Protein AF-A0A2N3DMA6-F1 (afdb_monomer_lite)

Radius of gyration: 22.3 Å; chains: 1; bounding box: 52×24×65 Å

pLDDT: mean 81.82, std 8.71, range [56.41, 94.0]

Structure (mmCIF, N/CA/C/O backbone):
data_AF-A0A2N3DMA6-F1
#
_entry.id   AF-A0A2N3DMA6-F1
#
loop_
_atom_site.group_PDB
_atom_site.id
_atom_site.type_symbol
_atom_site.label_atom_id
_atom_site.label_alt_id
_atom_site.label_comp_id
_atom_site.label_asym_id
_atom_site.label_entity_id
_atom_site.label_seq_id
_atom_site.pdbx_PDB_ins_code
_atom_site.Cartn_x
_atom_site.Cartn_y
_atom_site.Cartn_z
_atom_site.occupancy
_atom_site.B_iso_or_equiv
_atom_site.auth_seq_id
_atom_site.auth_comp_id
_atom_site.auth_asym_id
_atom_site.auth_atom_id
_atom_site.pdbx_PDB_model_num
ATOM 1 N N . MET A 1 1 ? 1.266 2.115 33.152 1.00 62.88 1 MET A N 1
ATOM 2 C CA . MET A 1 1 ? 1.787 1.180 32.126 1.00 62.88 1 MET A CA 1
ATOM 3 C C . MET A 1 1 ? 1.001 -0.129 32.032 1.00 62.88 1 MET A C 1
ATOM 5 O O . MET A 1 1 ? 0.593 -0.460 30.929 1.00 62.88 1 MET A O 1
ATOM 9 N N . ALA A 1 2 ? 0.694 -0.826 33.137 1.00 76.25 2 ALA A N 1
ATOM 10 C CA . ALA A 1 2 ? -0.027 -2.114 33.104 1.00 76.25 2 ALA A CA 1
ATOM 11 C C . ALA A 1 2 ? -1.362 -2.104 32.318 1.00 76.25 2 ALA A C 1
ATOM 13 O O . ALA A 1 2 ? -1.652 -3.047 31.590 1.00 76.25 2 ALA A O 1
ATOM 14 N N . ARG A 1 3 ? -2.143 -1.014 32.391 1.00 80.94 3 ARG A N 1
ATOM 15 C CA . ARG A 1 3 ? -3.417 -0.883 31.652 1.00 80.94 3 ARG A CA 1
ATOM 16 C C . ARG A 1 3 ? -3.241 -0.751 30.132 1.00 80.94 3 ARG A C 1
ATOM 18 O O . ARG A 1 3 ? -4.032 -1.314 29.391 1.00 80.94 3 ARG A O 1
ATOM 25 N N . ALA A 1 4 ? -2.202 -0.048 29.673 1.00 82.88 4 ALA A N 1
ATOM 26 C CA . ALA A 1 4 ? -1.926 0.124 28.243 1.00 82.88 4 ALA A CA 1
ATOM 27 C C . ALA A 1 4 ? -1.446 -1.188 27.605 1.00 82.88 4 ALA A C 1
ATOM 29 O O . ALA A 1 4 ? -1.883 -1.545 26.518 1.00 82.88 4 ALA A O 1
ATOM 30 N N . VAL A 1 5 ? -0.606 -1.943 28.322 1.00 86.88 5 VAL A N 1
ATOM 31 C CA . VAL A 1 5 ? -0.166 -3.278 27.891 1.00 86.88 5 VAL A CA 1
ATOM 32 C C . VAL A 1 5 ? -1.345 -4.251 27.850 1.00 86.88 5 VAL A C 1
ATOM 34 O O . VAL A 1 5 ? -1.484 -5.003 26.893 1.00 86.88 5 VAL A O 1
ATOM 37 N N . HIS A 1 6 ? -2.238 -4.203 28.842 1.00 85.62 6 HIS A N 1
ATOM 38 C CA . HIS A 1 6 ? -3.447 -5.026 28.842 1.00 85.62 6 HIS A CA 1
ATOM 39 C C . HIS A 1 6 ? -4.379 -4.700 27.662 1.00 85.62 6 HIS A C 1
ATOM 41 O O . HIS A 1 6 ? -4.845 -5.614 26.988 1.00 85.62 6 HIS A O 1
ATOM 47 N N . ALA A 1 7 ? -4.593 -3.413 27.364 1.00 80.12 7 ALA A N 1
ATOM 48 C CA . ALA A 1 7 ? -5.383 -2.983 26.209 1.00 80.12 7 ALA A CA 1
ATOM 49 C C . ALA A 1 7 ? -4.751 -3.417 24.873 1.00 80.12 7 ALA A C 1
ATOM 51 O O . ALA A 1 7 ? -5.462 -3.875 23.984 1.00 80.12 7 ALA A O 1
ATOM 52 N N . LEU A 1 8 ? -3.420 -3.344 24.751 1.00 83.62 8 LEU A N 1
ATOM 53 C CA . LEU A 1 8 ? -2.692 -3.830 23.577 1.00 83.62 8 LEU A CA 1
ATOM 54 C C . LEU A 1 8 ? -2.872 -5.342 23.382 1.00 83.62 8 LEU A C 1
ATOM 56 O O . LEU A 1 8 ? -3.147 -5.784 22.272 1.00 83.62 8 LEU A O 1
ATOM 60 N N . LEU A 1 9 ? -2.737 -6.137 24.449 1.00 87.94 9 LEU A N 1
ATOM 61 C CA . LEU A 1 9 ? -2.915 -7.592 24.389 1.00 87.94 9 LEU A CA 1
ATOM 62 C C . LEU A 1 9 ? -4.357 -7.982 24.046 1.00 87.94 9 LEU A C 1
ATOM 64 O O . LEU A 1 9 ? -4.571 -8.943 23.309 1.00 87.94 9 LEU A O 1
ATOM 68 N N . LEU A 1 10 ? -5.339 -7.226 24.544 1.00 81.88 10 LEU A N 1
ATOM 69 C CA . LEU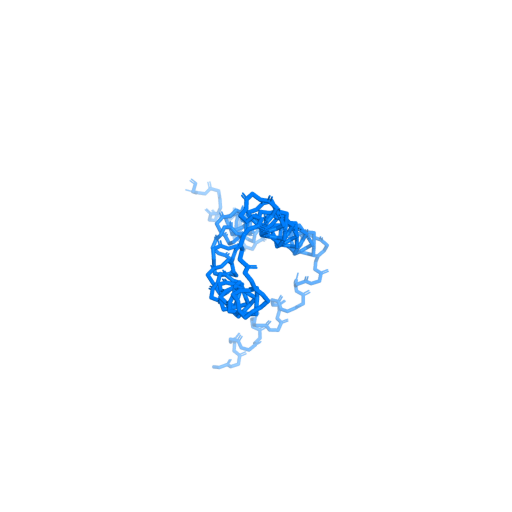 A 1 10 ? -6.743 -7.417 24.188 1.00 81.88 10 LEU A CA 1
ATOM 70 C C . LEU A 1 10 ? -6.980 -7.118 22.701 1.00 81.88 10 LEU A C 1
ATOM 72 O O . LEU A 1 10 ? -7.558 -7.949 22.007 1.00 81.88 10 LEU A O 1
ATOM 76 N N . ALA A 1 11 ? -6.450 -5.998 22.197 1.00 77.75 11 ALA A N 1
ATOM 77 C CA . ALA A 1 11 ? -6.514 -5.645 20.778 1.00 77.75 11 ALA A CA 1
ATOM 78 C C . ALA A 1 11 ? -5.821 -6.689 19.884 1.00 77.75 11 ALA A C 1
ATOM 80 O O . ALA A 1 11 ? -6.303 -6.998 18.797 1.00 77.75 11 ALA A O 1
ATOM 81 N N . LEU A 1 12 ? -4.720 -7.284 20.357 1.00 84.38 12 LEU A N 1
ATOM 82 C CA . LEU A 1 12 ? -4.030 -8.365 19.652 1.00 84.38 12 LEU A CA 1
ATOM 83 C C . LEU A 1 12 ? -4.888 -9.633 19.550 1.00 84.38 12 LEU A C 1
ATOM 85 O O . LEU A 1 12 ? -4.810 -10.348 18.555 1.00 84.38 12 LEU A O 1
ATOM 89 N N . LYS A 1 13 ? -5.714 -9.913 20.566 1.00 84.50 13 LYS A N 1
ATOM 90 C CA . LYS A 1 13 ? -6.659 -11.035 20.546 1.00 84.50 13 LYS A CA 1
ATOM 91 C C . LYS A 1 13 ? -7.820 -10.768 19.586 1.00 84.50 13 LYS A C 1
ATOM 93 O O . LYS A 1 13 ? -8.179 -11.656 18.817 1.00 84.50 13 LYS A O 1
ATOM 98 N N . ASP A 1 14 ? -8.347 -9.545 19.595 1.00 77.25 14 ASP A N 1
ATOM 99 C CA . ASP A 1 14 ? -9.416 -9.102 18.689 1.00 77.25 14 ASP A CA 1
ATOM 100 C C . ASP A 1 14 ? -8.968 -9.054 17.220 1.00 77.25 14 ASP A C 1
ATOM 102 O O . ASP A 1 14 ? -9.802 -9.129 16.321 1.00 77.25 14 ASP A O 1
ATOM 106 N N . LEU A 1 15 ? -7.658 -9.013 16.947 1.00 80.38 15 LEU A N 1
ATOM 107 C CA . LEU A 1 15 ? -7.118 -9.099 15.587 1.00 80.38 15 LEU A CA 1
ATOM 108 C C . LEU A 1 15 ? -7.525 -10.396 14.866 1.00 80.38 15 LEU A C 1
ATOM 110 O O . LEU A 1 15 ? -7.651 -10.403 13.643 1.00 80.38 15 LEU A O 1
ATOM 114 N N . PHE A 1 16 ? -7.742 -11.480 15.618 1.00 83.81 16 PHE A N 1
ATOM 115 C CA . PHE A 1 16 ? -8.176 -12.777 15.093 1.00 83.81 16 PHE A CA 1
ATOM 116 C C . PHE A 1 16 ? -9.700 -12.898 14.941 1.00 83.81 16 PHE A C 1
ATOM 118 O O . PHE A 1 16 ? -10.187 -13.957 14.539 1.00 83.81 16 PHE A O 1
ATOM 125 N N . ASP A 1 17 ? -10.464 -11.844 15.238 1.00 85.44 17 ASP A N 1
ATOM 126 C CA . ASP A 1 17 ? -11.892 -11.811 14.936 1.00 85.44 17 ASP A CA 1
ATOM 127 C C . ASP A 1 17 ? -12.100 -11.940 13.411 1.00 85.44 17 ASP A C 1
ATOM 129 O O . ASP A 1 17 ? -11.439 -11.243 12.629 1.00 85.44 17 ASP A O 1
ATOM 133 N N . PRO A 1 18 ? -13.009 -12.817 12.944 1.00 85.00 18 PRO A N 1
ATOM 134 C CA . PRO A 1 18 ? -13.210 -13.070 11.518 1.00 85.00 18 PRO A CA 1
ATOM 135 C C . PRO A 1 18 ? -13.567 -11.806 10.726 1.00 85.00 18 PRO A C 1
ATOM 137 O O . PRO A 1 18 ? -13.240 -11.710 9.541 1.00 85.00 18 PRO A O 1
ATOM 140 N N . ARG A 1 19 ? -14.209 -10.814 11.354 1.00 82.50 19 ARG A N 1
ATOM 141 C CA . ARG A 1 19 ? -14.543 -9.537 10.717 1.00 82.50 19 ARG A CA 1
ATOM 142 C C . ARG A 1 19 ? -13.296 -8.684 10.500 1.00 82.50 19 ARG A C 1
ATOM 144 O O . ARG A 1 19 ? -13.116 -8.151 9.405 1.00 82.50 19 ARG A O 1
ATOM 151 N N . VAL A 1 20 ? -12.420 -8.611 11.503 1.00 82.94 20 VAL A N 1
ATOM 152 C CA . VAL A 1 20 ? -11.141 -7.884 11.432 1.00 82.94 20 VAL A CA 1
ATOM 153 C C . VAL A 1 20 ? -10.216 -8.540 10.410 1.00 82.94 20 VAL A C 1
ATOM 155 O O . VAL A 1 20 ? -9.692 -7.857 9.530 1.00 82.94 20 VAL A O 1
ATOM 158 N N . LEU A 1 21 ? -10.103 -9.871 10.439 1.00 86.94 21 LEU A N 1
ATOM 159 C CA . LEU A 1 21 ? -9.340 -10.637 9.452 1.00 86.94 21 LEU A CA 1
ATOM 160 C C . LEU A 1 21 ? -9.855 -10.430 8.026 1.00 86.94 21 LEU A C 1
ATOM 162 O O . LEU A 1 21 ? -9.051 -10.328 7.103 1.00 86.94 21 LEU A O 1
ATOM 166 N N . ARG A 1 22 ? -11.177 -10.323 7.823 1.00 87.75 22 ARG A N 1
ATOM 167 C CA . ARG A 1 22 ? -11.741 -10.032 6.498 1.00 87.75 22 ARG A CA 1
ATOM 168 C C . ARG A 1 22 ? -11.292 -8.667 5.986 1.00 87.75 22 ARG A C 1
ATOM 170 O O . ARG A 1 22 ? -10.916 -8.564 4.824 1.00 87.75 22 ARG A O 1
ATOM 177 N N . ILE A 1 23 ? -11.296 -7.646 6.840 1.00 87.38 23 ILE A N 1
ATOM 178 C CA . ILE A 1 23 ? -10.846 -6.299 6.466 1.00 87.38 23 ILE A CA 1
ATOM 179 C C . ILE A 1 23 ? -9.339 -6.293 6.185 1.00 87.38 23 ILE A C 1
ATOM 181 O O . ILE A 1 23 ? -8.908 -5.718 5.190 1.00 87.38 23 ILE A O 1
ATOM 185 N N . LEU A 1 24 ? -8.548 -6.997 6.999 1.00 87.00 24 LEU A N 1
ATOM 186 C CA . LEU A 1 24 ? -7.117 -7.214 6.761 1.00 87.00 24 LEU A CA 1
ATOM 187 C C . LEU A 1 24 ? -6.847 -7.924 5.430 1.00 87.00 24 LEU A C 1
ATOM 189 O O . LEU A 1 24 ? -5.961 -7.526 4.680 1.00 87.00 24 LEU A O 1
ATOM 193 N N . ALA A 1 25 ? -7.622 -8.954 5.101 1.00 91.12 25 ALA A N 1
ATOM 194 C CA . ALA A 1 25 ? -7.501 -9.650 3.828 1.00 91.12 25 ALA A CA 1
ATOM 195 C C . ALA A 1 25 ? -7.902 -8.747 2.651 1.00 91.12 25 ALA A C 1
ATOM 197 O O . ALA A 1 25 ? -7.226 -8.752 1.627 1.00 91.12 25 ALA A O 1
ATOM 198 N N . GLN A 1 26 ? -8.961 -7.943 2.793 1.00 89.88 26 GLN A N 1
ATOM 199 C CA . GLN A 1 26 ? -9.393 -6.982 1.772 1.00 89.88 26 GLN A CA 1
ATOM 200 C C . GLN A 1 26 ? -8.355 -5.879 1.548 1.00 89.88 26 GLN A C 1
ATOM 202 O O . GLN A 1 26 ? -8.052 -5.554 0.401 1.00 89.88 26 GLN A O 1
ATOM 207 N N . SER A 1 27 ? -7.780 -5.330 2.619 1.00 87.94 27 SER A N 1
ATOM 208 C CA . SER A 1 27 ? -6.742 -4.305 2.530 1.00 87.94 27 SER A CA 1
ATOM 209 C C . SER A 1 27 ? -5.449 -4.851 1.929 1.00 87.94 27 SER A C 1
ATOM 211 O O . SER A 1 27 ? -4.854 -4.205 1.063 1.00 87.94 27 SER A O 1
ATOM 213 N N . LEU A 1 28 ? -5.050 -6.067 2.313 1.00 90.31 28 LEU A N 1
ATOM 214 C CA . LEU A 1 28 ? -3.910 -6.762 1.726 1.00 90.31 28 LEU A CA 1
ATOM 215 C C . LEU A 1 28 ? -4.149 -7.062 0.243 1.00 90.31 28 LEU A C 1
ATOM 217 O O . LEU A 1 28 ? -3.291 -6.757 -0.580 1.00 90.31 28 LEU A O 1
ATOM 221 N N . ALA A 1 29 ? -5.314 -7.603 -0.117 1.00 93.50 29 ALA A N 1
ATOM 222 C CA . ALA A 1 29 ? -5.663 -7.900 -1.504 1.00 93.50 29 ALA A CA 1
ATOM 223 C C . ALA A 1 29 ? -5.674 -6.633 -2.368 1.00 93.50 29 ALA A C 1
ATOM 225 O O . ALA A 1 29 ? -5.105 -6.635 -3.457 1.00 93.50 29 ALA A O 1
ATOM 226 N N . LEU A 1 30 ? -6.255 -5.537 -1.870 1.00 91.25 30 LEU A N 1
ATOM 227 C CA . LEU A 1 30 ? -6.255 -4.249 -2.563 1.00 91.25 30 LEU A CA 1
ATOM 228 C C . LEU A 1 30 ? -4.833 -3.703 -2.731 1.00 91.25 30 LEU A C 1
ATOM 230 O O . LEU A 1 30 ? -4.475 -3.243 -3.812 1.00 91.25 30 LEU A O 1
ATOM 234 N N . THR A 1 31 ? -4.008 -3.801 -1.688 1.00 89.00 31 THR A N 1
ATOM 235 C CA . THR A 1 31 ? -2.599 -3.393 -1.740 1.00 89.00 31 THR A CA 1
ATOM 236 C C . THR A 1 31 ? -1.854 -4.181 -2.812 1.00 89.00 31 THR A C 1
ATOM 238 O O . THR A 1 31 ? -1.266 -3.590 -3.715 1.00 89.00 31 THR A O 1
ATOM 241 N N . LEU A 1 32 ? -1.930 -5.513 -2.772 1.00 91.56 32 LEU A N 1
ATOM 242 C CA . LEU A 1 32 ? -1.285 -6.381 -3.756 1.00 91.56 32 LEU A CA 1
ATOM 243 C C . LEU A 1 32 ? -1.782 -6.103 -5.178 1.00 91.56 32 LEU A C 1
ATOM 245 O O . LEU A 1 32 ? -0.971 -6.060 -6.101 1.00 91.56 32 LEU A O 1
ATOM 249 N N . LEU A 1 33 ? -3.084 -5.860 -5.355 1.00 94.00 33 LEU A N 1
ATOM 250 C CA . LEU A 1 33 ? -3.667 -5.505 -6.647 1.00 94.00 33 LEU A CA 1
ATOM 251 C C . LEU A 1 33 ? -3.069 -4.202 -7.193 1.00 94.00 33 LEU A C 1
ATOM 253 O O . LEU A 1 33 ? -2.656 -4.163 -8.349 1.00 94.00 33 LEU A O 1
ATOM 257 N N . ILE A 1 34 ? -2.974 -3.153 -6.371 1.00 90.81 34 ILE A N 1
ATOM 258 C CA . ILE A 1 34 ? -2.397 -1.867 -6.791 1.00 90.81 34 ILE A CA 1
ATOM 259 C C . ILE A 1 34 ? -0.922 -2.034 -7.168 1.00 90.81 34 ILE A C 1
ATOM 261 O O . ILE A 1 34 ? -0.500 -1.541 -8.213 1.00 90.81 34 ILE A O 1
ATOM 265 N N . PHE A 1 35 ? -0.144 -2.766 -6.367 1.00 87.00 35 PHE A N 1
ATOM 266 C CA . PHE A 1 35 ? 1.262 -3.042 -6.672 1.00 87.00 35 PHE A CA 1
ATOM 267 C C . PHE A 1 35 ? 1.428 -3.856 -7.961 1.00 87.00 35 PHE A C 1
ATOM 269 O O . PHE A 1 35 ? 2.289 -3.531 -8.776 1.00 87.00 35 PHE A O 1
ATOM 276 N N . ALA A 1 36 ? 0.594 -4.876 -8.181 1.00 90.12 36 ALA A N 1
ATOM 277 C CA . ALA A 1 36 ? 0.624 -5.683 -9.397 1.00 90.12 36 ALA A CA 1
ATOM 278 C C . ALA A 1 36 ? 0.284 -4.849 -10.641 1.00 90.12 36 ALA A C 1
ATOM 280 O O . ALA A 1 36 ? 0.999 -4.921 -11.640 1.00 90.12 36 ALA A O 1
ATOM 281 N N . LEU A 1 37 ? -0.762 -4.018 -10.570 1.00 92.62 37 LEU A N 1
ATOM 282 C CA . LEU A 1 37 ? -1.161 -3.129 -11.664 1.00 92.62 37 LEU A CA 1
ATOM 283 C C . LEU A 1 37 ? -0.090 -2.076 -11.961 1.00 92.62 37 LEU A C 1
ATOM 285 O O . LEU A 1 37 ? 0.250 -1.864 -13.123 1.00 92.62 37 LEU A O 1
ATOM 289 N N . ALA A 1 38 ? 0.478 -1.452 -10.929 1.00 88.00 38 ALA A N 1
ATOM 290 C CA . ALA A 1 38 ? 1.545 -0.471 -11.090 1.00 88.00 38 ALA A CA 1
ATOM 291 C C . ALA A 1 38 ? 2.819 -1.103 -11.667 1.00 88.00 38 ALA A C 1
ATOM 293 O O . ALA A 1 38 ? 3.390 -0.581 -12.623 1.00 88.00 38 ALA A O 1
ATOM 294 N N . GLY A 1 39 ? 3.239 -2.257 -11.140 1.00 83.56 39 GLY A N 1
ATOM 295 C CA . GLY A 1 39 ? 4.386 -3.005 -11.653 1.00 83.56 39 GLY A CA 1
ATOM 296 C C . GLY A 1 39 ? 4.198 -3.417 -13.113 1.00 83.56 39 GLY A C 1
ATOM 297 O O . GLY A 1 39 ? 5.085 -3.192 -13.936 1.00 83.56 39 GLY A O 1
ATOM 298 N N . ALA A 1 40 ? 3.019 -3.942 -13.461 1.00 88.31 40 ALA A N 1
ATOM 299 C CA . ALA A 1 40 ? 2.668 -4.262 -14.840 1.00 88.31 40 ALA A CA 1
ATOM 300 C C . ALA A 1 40 ? 2.728 -3.015 -15.736 1.00 88.31 40 ALA A C 1
ATOM 302 O O . ALA A 1 40 ? 3.385 -3.047 -16.776 1.00 88.31 40 ALA A O 1
ATOM 303 N N . ALA A 1 41 ? 2.114 -1.903 -15.320 1.00 88.69 41 ALA A N 1
ATOM 304 C CA . ALA A 1 41 ? 2.117 -0.653 -16.077 1.00 88.69 41 ALA A CA 1
ATOM 305 C C . ALA A 1 41 ? 3.540 -0.145 -16.357 1.00 88.69 41 ALA A C 1
ATOM 307 O O . ALA A 1 41 ? 3.828 0.277 -17.476 1.00 88.69 41 ALA A O 1
ATOM 308 N N . ILE A 1 42 ? 4.450 -0.248 -15.383 1.00 82.94 42 ILE A N 1
ATOM 309 C CA . ILE A 1 42 ? 5.849 0.160 -15.555 1.00 82.94 42 ILE A CA 1
ATOM 310 C C . ILE A 1 42 ? 6.573 -0.759 -16.540 1.00 82.94 42 ILE A C 1
ATOM 312 O O . ILE A 1 42 ? 7.228 -0.268 -17.456 1.00 82.94 42 ILE A O 1
ATOM 316 N N . VAL A 1 43 ? 6.440 -2.082 -16.403 1.00 81.75 43 VAL A N 1
ATOM 317 C CA . VAL A 1 43 ? 7.111 -3.039 -17.300 1.00 81.75 43 VAL A CA 1
ATOM 318 C C . VAL A 1 43 ? 6.605 -2.901 -18.736 1.00 81.75 43 VAL A C 1
ATOM 320 O O . VAL A 1 43 ? 7.408 -2.810 -19.667 1.00 81.75 43 VAL A O 1
ATOM 323 N N . PHE A 1 44 ? 5.286 -2.865 -18.938 1.00 87.00 44 PHE A N 1
ATOM 324 C CA . PHE A 1 44 ? 4.705 -2.709 -20.271 1.00 87.00 44 PHE A CA 1
ATOM 325 C C . PHE A 1 44 ? 4.999 -1.325 -20.858 1.00 87.00 44 PHE A C 1
ATOM 327 O O . PHE A 1 44 ? 5.356 -1.237 -22.032 1.00 87.00 44 PHE A O 1
ATOM 334 N N . GLY A 1 45 ? 4.933 -0.266 -20.046 1.00 86.31 45 GLY A N 1
ATOM 335 C CA . GLY A 1 45 ? 5.286 1.094 -20.453 1.00 86.31 45 GLY A CA 1
ATOM 336 C C . GLY A 1 45 ? 6.748 1.216 -20.881 1.00 86.31 45 GLY A C 1
ATOM 337 O O . GLY A 1 45 ? 7.033 1.778 -21.936 1.00 86.31 45 GLY A O 1
ATOM 338 N N . ALA A 1 46 ? 7.670 0.616 -20.125 1.00 79.81 46 ALA A N 1
ATOM 339 C CA . ALA A 1 46 ? 9.090 0.581 -20.460 1.00 79.81 46 ALA A CA 1
ATOM 340 C C . ALA A 1 46 ? 9.359 -0.195 -21.756 1.00 79.81 46 ALA A C 1
ATOM 342 O O . ALA A 1 46 ? 10.061 0.305 -22.633 1.00 79.81 46 ALA A O 1
ATOM 343 N N . ARG A 1 47 ? 8.768 -1.387 -21.920 1.00 80.69 47 ARG A N 1
ATOM 344 C CA . ARG A 1 47 ? 8.890 -2.175 -23.161 1.00 80.69 47 ARG A CA 1
ATOM 345 C C . ARG A 1 47 ? 8.349 -1.416 -24.370 1.00 80.69 47 ARG A C 1
ATOM 347 O O . ARG A 1 47 ? 8.985 -1.415 -25.420 1.00 80.69 47 ARG A O 1
ATOM 354 N N . TRP A 1 48 ? 7.200 -0.761 -24.220 1.00 85.00 48 TRP A N 1
ATOM 355 C CA . TRP A 1 48 ? 6.605 0.057 -25.273 1.00 85.00 48 TRP A CA 1
ATOM 356 C C . TRP A 1 48 ? 7.497 1.251 -25.642 1.00 85.00 48 TRP A C 1
ATOM 358 O O . TRP A 1 48 ? 7.744 1.486 -26.824 1.00 85.00 48 TRP A O 1
ATOM 368 N N . ALA A 1 49 ? 8.041 1.957 -24.647 1.00 82.00 49 ALA A N 1
ATOM 369 C CA . ALA A 1 49 ? 8.946 3.084 -24.863 1.00 82.00 49 ALA A CA 1
ATOM 370 C C . ALA A 1 49 ? 10.245 2.656 -25.568 1.00 82.00 49 ALA A C 1
ATOM 372 O O . ALA A 1 49 ? 10.646 3.281 -26.549 1.00 82.00 49 ALA A O 1
ATOM 373 N N . LEU A 1 50 ? 10.853 1.545 -25.138 1.00 76.62 50 LEU A N 1
ATOM 374 C CA . LEU A 1 50 ? 12.047 0.967 -25.767 1.00 76.62 50 LEU A CA 1
ATOM 375 C C . LEU A 1 50 ? 11.783 0.558 -27.222 1.00 76.62 50 LEU A C 1
ATOM 377 O O . LEU A 1 50 ? 12.549 0.917 -28.113 1.00 76.62 50 LEU A O 1
ATOM 381 N N . HIS A 1 51 ? 10.660 -0.114 -27.495 1.00 78.25 51 HIS A N 1
ATOM 382 C CA . HIS A 1 51 ? 10.260 -0.454 -28.865 1.00 78.25 51 HIS A CA 1
ATOM 383 C C . HIS A 1 51 ? 9.968 0.767 -29.738 1.00 78.25 51 HIS A C 1
ATOM 385 O O . HIS A 1 51 ? 10.069 0.674 -30.960 1.00 78.25 51 HIS A O 1
ATOM 391 N N . ARG A 1 52 ? 9.577 1.901 -29.152 1.00 78.94 52 ARG A N 1
ATOM 392 C CA . ARG A 1 52 ? 9.352 3.148 -29.890 1.00 78.94 52 ARG A CA 1
ATOM 393 C C . ARG A 1 52 ? 10.664 3.860 -30.219 1.00 78.94 52 ARG A C 1
ATOM 395 O O . ARG A 1 52 ? 10.719 4.564 -31.228 1.00 78.94 52 ARG A O 1
ATOM 402 N N . TRP A 1 53 ? 11.688 3.684 -29.385 1.00 70.56 53 TRP A N 1
ATOM 403 C CA . TRP A 1 53 ? 12.998 4.342 -29.454 1.00 70.56 53 TRP A CA 1
ATOM 404 C C . TRP A 1 53 ? 14.099 3.387 -29.946 1.00 70.56 53 TRP A C 1
ATOM 406 O O . TRP A 1 53 ? 15.188 3.329 -29.381 1.00 70.56 53 TRP A O 1
ATOM 416 N N . GLN A 1 54 ? 13.815 2.677 -31.043 1.00 60.03 54 GLN A N 1
ATOM 417 C CA . GLN A 1 54 ? 14.605 1.614 -31.705 1.00 60.03 54 GLN A CA 1
ATOM 418 C C . GLN A 1 54 ? 16.065 1.967 -32.085 1.00 60.03 54 GLN A C 1
ATOM 420 O O . GLN A 1 54 ? 16.727 1.170 -32.740 1.00 60.03 54 GLN A O 1
ATOM 425 N N . GLY A 1 55 ? 16.562 3.157 -31.737 1.00 57.69 55 GLY A N 1
ATOM 426 C CA . GLY A 1 55 ? 17.873 3.686 -32.133 1.00 57.69 55 GLY A CA 1
ATOM 427 C C . GLY A 1 55 ? 18.859 3.917 -30.984 1.00 57.69 55 GLY A C 1
ATOM 428 O O . GLY A 1 55 ? 19.921 4.490 -31.206 1.00 57.69 55 GLY A O 1
ATOM 429 N N . LEU A 1 56 ? 18.525 3.513 -29.758 1.00 59.16 56 LEU A N 1
ATOM 430 C CA . LEU A 1 56 ? 19.433 3.603 -28.618 1.00 59.16 56 LEU A CA 1
ATOM 431 C C . LEU A 1 56 ? 20.439 2.439 -28.683 1.00 59.16 56 LEU A C 1
ATOM 433 O O . LEU A 1 56 ? 20.075 1.291 -28.449 1.00 59.16 56 LEU A O 1
ATOM 437 N N . GLY A 1 57 ? 21.697 2.727 -29.043 1.00 62.25 57 GLY A N 1
ATOM 438 C CA . GLY A 1 57 ? 22.788 1.740 -29.056 1.00 62.25 57 GLY A CA 1
ATOM 439 C C . GLY A 1 57 ? 23.002 1.073 -27.689 1.00 62.25 57 GLY A C 1
ATOM 440 O O . GLY A 1 57 ? 22.538 1.583 -26.668 1.00 62.25 57 GLY A O 1
ATOM 441 N N . GLU A 1 58 ? 23.721 -0.051 -27.653 1.00 62.62 58 GLU A N 1
ATOM 442 C CA . GLU A 1 58 ? 23.835 -0.942 -26.478 1.00 62.62 58 GLU A CA 1
ATOM 443 C C . GLU A 1 58 ? 24.136 -0.207 -25.153 1.00 62.62 58 GLU A C 1
ATOM 445 O O . GLU A 1 58 ? 23.469 -0.450 -24.150 1.00 62.62 58 GLU A O 1
ATOM 450 N N . GLY A 1 59 ? 25.029 0.793 -25.154 1.00 63.47 59 GLY A N 1
ATOM 451 C CA . GLY A 1 59 ? 25.350 1.575 -23.947 1.00 63.47 59 GLY A CA 1
ATOM 452 C C . GLY A 1 59 ? 24.211 2.463 -23.414 1.00 63.47 59 GLY A C 1
ATOM 453 O O . GLY A 1 59 ? 24.162 2.772 -22.225 1.00 63.47 59 GLY A O 1
ATOM 454 N N . SER A 1 60 ? 23.260 2.863 -24.262 1.00 64.75 60 SER A N 1
ATOM 455 C CA . SER A 1 60 ? 22.073 3.625 -23.844 1.00 64.75 60 SER A CA 1
ATOM 456 C C . SER A 1 60 ? 20.927 2.746 -23.334 1.00 64.75 60 SER A C 1
ATOM 458 O O . SER A 1 60 ? 20.121 3.217 -22.530 1.00 64.75 60 SER A O 1
ATOM 460 N N . ALA A 1 61 ? 20.888 1.467 -23.721 1.00 68.62 61 ALA A N 1
ATOM 461 C CA . ALA A 1 61 ? 19.965 0.492 -23.143 1.00 68.62 61 ALA A CA 1
ATOM 462 C C . ALA A 1 61 ? 20.311 0.194 -21.670 1.00 68.62 61 ALA A C 1
ATOM 464 O O . ALA A 1 61 ? 19.410 0.145 -20.829 1.00 68.62 61 ALA A O 1
ATOM 465 N N . ASP A 1 62 ? 21.603 0.106 -21.336 1.00 74.38 62 ASP A N 1
ATOM 466 C CA . ASP A 1 62 ? 22.075 -0.089 -19.956 1.00 74.38 62 ASP A CA 1
ATOM 467 C C . ASP A 1 62 ? 21.719 1.092 -19.041 1.00 74.38 62 ASP A C 1
ATOM 469 O O . ASP A 1 62 ? 21.176 0.908 -17.949 1.00 74.38 62 ASP A O 1
ATOM 473 N N . MET A 1 63 ? 21.944 2.327 -19.502 1.00 76.94 63 MET A N 1
ATOM 474 C CA . MET A 1 63 ? 21.573 3.527 -18.740 1.00 76.94 63 MET A CA 1
ATOM 475 C C . MET A 1 63 ? 20.055 3.635 -18.536 1.00 76.94 63 MET A C 1
ATOM 477 O O . MET A 1 63 ? 19.602 4.014 -17.454 1.00 76.94 63 MET A O 1
ATOM 481 N N . ALA A 1 64 ? 19.253 3.254 -19.537 1.00 76.62 64 ALA A N 1
ATOM 482 C CA . ALA A 1 64 ? 17.799 3.203 -19.404 1.00 76.62 64 ALA A CA 1
ATOM 483 C C . ALA A 1 64 ? 17.359 2.184 -18.338 1.00 76.62 64 ALA A C 1
ATOM 485 O O . ALA A 1 64 ? 16.468 2.480 -17.541 1.00 76.62 64 ALA A O 1
ATOM 486 N N . GLY A 1 65 ? 18.016 1.021 -18.269 1.00 78.94 65 GLY A N 1
ATOM 487 C CA . GLY A 1 65 ? 17.778 0.016 -17.231 1.00 78.94 65 GLY A CA 1
ATOM 488 C C . GLY A 1 65 ? 18.025 0.554 -15.819 1.00 78.94 65 GLY A C 1
ATOM 489 O O . GLY A 1 65 ? 17.179 0.382 -14.938 1.00 78.94 65 GLY A O 1
ATOM 490 N N . VAL A 1 66 ? 19.131 1.277 -15.615 1.00 84.31 66 VAL A N 1
ATOM 491 C CA . VAL A 1 66 ? 19.451 1.915 -14.325 1.00 84.31 66 VAL A CA 1
ATOM 492 C C . VAL A 1 66 ? 18.403 2.963 -13.946 1.00 84.31 66 VAL A C 1
ATOM 494 O O . VAL A 1 66 ? 17.919 2.964 -12.814 1.00 84.31 66 VAL A O 1
ATOM 497 N N . VAL A 1 67 ? 17.998 3.827 -14.881 1.00 82.94 67 VAL A N 1
ATOM 498 C CA . VAL A 1 67 ? 16.968 4.849 -14.627 1.00 82.94 67 VAL A CA 1
ATOM 499 C C . VAL A 1 67 ? 15.621 4.210 -14.282 1.00 82.94 67 VAL A C 1
ATOM 501 O O . VAL A 1 67 ? 14.968 4.650 -13.336 1.00 82.94 67 VAL A O 1
ATOM 504 N N . ILE A 1 68 ? 15.217 3.147 -14.986 1.00 82.44 68 ILE A N 1
ATOM 505 C CA . ILE A 1 68 ? 13.983 2.405 -14.687 1.00 82.44 68 ILE A CA 1
ATOM 506 C C . ILE A 1 68 ? 14.058 1.761 -13.298 1.00 82.44 68 ILE A C 1
ATOM 508 O O . ILE A 1 68 ? 13.091 1.841 -12.542 1.00 82.44 68 ILE A O 1
ATOM 512 N N . ALA A 1 69 ? 15.194 1.163 -12.929 1.00 84.31 69 ALA A N 1
ATOM 513 C CA . ALA A 1 69 ? 15.384 0.576 -11.604 1.00 84.31 69 ALA A CA 1
ATOM 514 C C . ALA A 1 69 ? 15.291 1.635 -10.492 1.00 84.31 69 ALA A C 1
ATOM 516 O O . ALA A 1 69 ? 14.574 1.440 -9.510 1.00 84.31 69 ALA A O 1
ATOM 517 N N . LEU A 1 70 ? 15.945 2.788 -10.665 1.00 87.31 70 LEU A N 1
ATOM 518 C CA . LEU A 1 70 ? 15.862 3.906 -9.720 1.00 87.31 70 LEU A CA 1
ATOM 519 C C . LEU A 1 70 ? 14.439 4.469 -9.622 1.00 87.31 70 LEU A C 1
ATOM 521 O O . LEU A 1 70 ? 13.957 4.725 -8.519 1.00 87.31 70 LEU A O 1
ATOM 525 N N . ALA A 1 71 ? 13.742 4.612 -10.752 1.00 83.75 71 ALA A N 1
ATOM 526 C CA . ALA A 1 71 ? 12.350 5.049 -10.787 1.00 83.75 71 ALA A CA 1
ATOM 527 C C . ALA A 1 71 ? 11.413 4.041 -10.107 1.00 83.75 71 ALA A C 1
ATOM 529 O O . ALA A 1 71 ? 10.489 4.449 -9.411 1.00 83.75 71 ALA A O 1
ATOM 530 N N . LEU A 1 72 ? 11.663 2.736 -10.244 1.00 84.88 72 LEU A N 1
ATOM 531 C CA . LEU A 1 72 ? 10.927 1.694 -9.526 1.00 84.88 72 LEU A CA 1
ATOM 532 C C . LEU A 1 72 ? 11.168 1.766 -8.018 1.00 84.88 72 LEU A C 1
ATOM 534 O O . LEU A 1 72 ? 10.212 1.673 -7.253 1.00 84.88 72 LEU A O 1
ATOM 538 N N . ILE A 1 73 ? 12.408 1.965 -7.570 1.00 87.12 73 ILE A N 1
ATOM 539 C CA . ILE A 1 73 ? 12.737 2.094 -6.141 1.00 87.12 73 ILE A CA 1
ATOM 540 C C . ILE A 1 73 ? 12.095 3.358 -5.547 1.00 87.12 73 ILE A C 1
ATOM 542 O O . ILE A 1 73 ? 11.391 3.289 -4.540 1.00 87.12 73 ILE A O 1
ATOM 546 N N . ALA A 1 74 ? 12.274 4.515 -6.186 1.00 86.56 74 ALA A N 1
ATOM 547 C CA . ALA A 1 74 ? 11.669 5.766 -5.729 1.00 86.56 74 ALA A CA 1
ATOM 548 C C . ALA A 1 74 ? 10.132 5.730 -5.821 1.00 86.56 74 ALA A C 1
ATOM 550 O O . ALA A 1 74 ? 9.429 6.171 -4.910 1.00 86.56 74 ALA A O 1
ATOM 551 N N . GLY A 1 75 ? 9.604 5.164 -6.906 1.00 86.0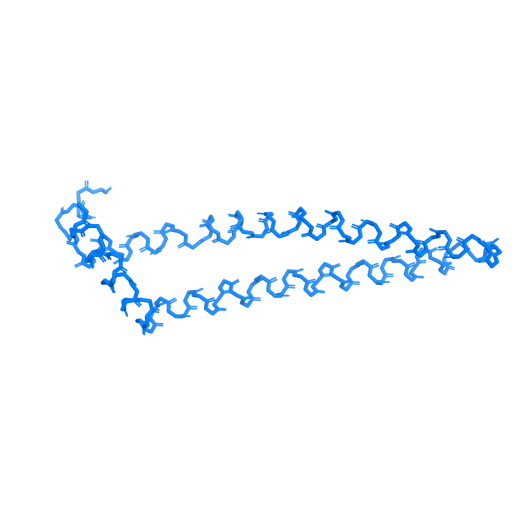6 75 GLY A N 1
ATOM 552 C CA . GLY A 1 75 ? 8.176 5.007 -7.146 1.00 86.06 75 GLY A CA 1
ATOM 553 C C . GLY A 1 75 ? 7.528 4.068 -6.138 1.00 86.06 75 GLY A C 1
ATOM 554 O O . GLY A 1 75 ? 6.504 4.420 -5.568 1.00 86.06 75 GLY A O 1
ATOM 555 N N . SER A 1 76 ? 8.140 2.917 -5.846 1.00 83.25 76 SER A N 1
ATOM 556 C CA . SER A 1 76 ? 7.644 1.961 -4.845 1.00 83.25 76 SER A CA 1
ATOM 557 C C . SER A 1 76 ? 7.621 2.546 -3.434 1.00 83.25 76 SER A C 1
ATOM 559 O O . SER A 1 76 ? 6.669 2.291 -2.696 1.00 83.25 76 SER A O 1
ATOM 561 N N . TRP A 1 77 ? 8.589 3.397 -3.077 1.00 87.44 77 TRP A N 1
ATOM 562 C CA . TRP A 1 77 ? 8.569 4.128 -1.808 1.00 87.44 77 TRP A CA 1
ATOM 563 C C . TRP A 1 77 ? 7.329 5.024 -1.668 1.00 87.44 77 TRP A C 1
ATOM 565 O O . TRP A 1 77 ? 6.645 5.003 -0.641 1.00 87.44 77 TRP A O 1
ATOM 575 N N . LEU A 1 78 ? 7.015 5.799 -2.710 1.00 87.44 78 LEU A N 1
ATO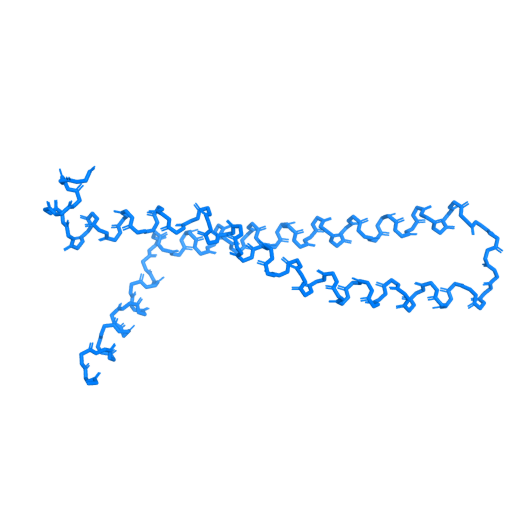M 576 C CA . LEU A 1 78 ? 5.838 6.671 -2.724 1.00 87.44 78 LEU A CA 1
ATOM 577 C C . LEU A 1 78 ? 4.536 5.877 -2.833 1.00 87.44 78 LEU A C 1
ATOM 579 O O . LEU A 1 78 ? 3.562 6.197 -2.153 1.00 87.44 78 LEU A O 1
ATOM 583 N N . LEU A 1 79 ? 4.531 4.823 -3.647 1.00 86.31 79 LEU A N 1
ATOM 584 C CA . LEU A 1 79 ? 3.373 3.973 -3.886 1.00 86.31 79 LEU A CA 1
ATOM 585 C C .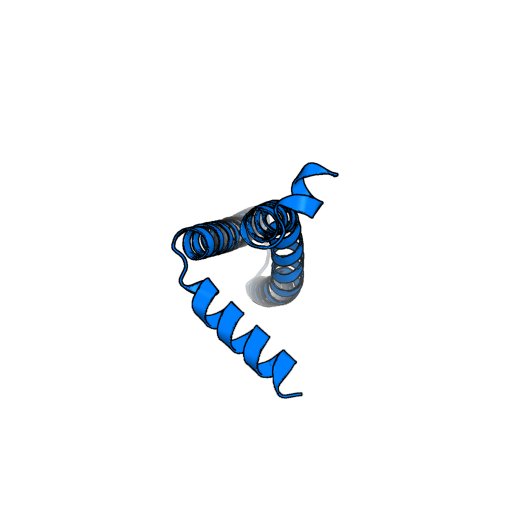 LEU A 1 79 ? 2.958 3.249 -2.607 1.00 86.31 79 LEU A C 1
ATOM 587 O O . LEU A 1 79 ? 1.776 3.232 -2.285 1.00 86.31 79 LEU A O 1
ATOM 591 N N . LEU A 1 80 ? 3.918 2.762 -1.815 1.00 85.44 80 LEU A N 1
ATOM 592 C CA . LEU A 1 80 ? 3.642 2.181 -0.502 1.00 85.44 80 LEU A CA 1
ATOM 593 C C . LEU A 1 80 ? 2.904 3.172 0.411 1.00 85.44 80 LEU A C 1
ATOM 595 O O . LEU A 1 80 ? 1.892 2.818 1.014 1.00 85.44 80 LEU A O 1
ATOM 599 N N . ARG A 1 81 ? 3.372 4.426 0.491 1.00 90.44 81 ARG A N 1
ATOM 600 C CA . ARG A 1 81 ? 2.729 5.459 1.321 1.00 90.44 81 ARG A CA 1
ATOM 601 C C . ARG A 1 81 ? 1.347 5.841 0.802 1.00 90.44 81 ARG A C 1
ATOM 603 O O . ARG A 1 81 ? 0.416 5.943 1.593 1.00 90.44 81 ARG A O 1
ATOM 610 N N . ALA A 1 82 ? 1.205 6.032 -0.507 1.00 90.00 82 ALA A N 1
ATOM 611 C CA . ALA A 1 82 ? -0.072 6.370 -1.124 1.00 90.00 82 ALA A CA 1
ATOM 612 C C . ALA A 1 82 ? -1.113 5.266 -0.896 1.00 90.00 82 ALA A C 1
ATOM 614 O O . ALA A 1 82 ? -2.243 5.554 -0.508 1.00 90.00 82 ALA A O 1
ATOM 615 N N . VAL A 1 83 ? -0.715 4.002 -1.062 1.00 89.88 83 VAL A N 1
ATOM 616 C CA . VAL A 1 83 ? -1.582 2.848 -0.809 1.00 89.88 83 VAL A CA 1
ATOM 617 C C . VAL A 1 83 ? -1.945 2.748 0.668 1.00 89.88 83 VAL A C 1
ATOM 619 O O . VAL A 1 83 ? -3.112 2.532 0.975 1.00 89.88 83 VAL A O 1
ATOM 622 N N . ALA A 1 84 ? -0.999 2.963 1.585 1.00 88.62 84 ALA A N 1
ATOM 623 C CA . ALA A 1 84 ? -1.294 2.968 3.016 1.00 88.62 84 ALA A CA 1
ATOM 624 C C . ALA A 1 84 ? -2.334 4.041 3.379 1.00 88.62 84 ALA A C 1
ATOM 626 O O . ALA A 1 84 ? -3.296 3.739 4.078 1.00 88.62 84 ALA A O 1
ATOM 627 N N . ILE A 1 85 ? -2.186 5.266 2.864 1.00 93.31 85 ILE A N 1
ATOM 628 C CA . ILE A 1 85 ? -3.152 6.353 3.085 1.00 93.31 85 ILE A CA 1
ATOM 629 C C . ILE A 1 85 ? -4.522 5.988 2.500 1.00 93.31 85 ILE A C 1
ATOM 631 O O . ILE A 1 85 ? -5.530 6.158 3.178 1.00 93.31 85 ILE A O 1
ATOM 635 N N . LEU A 1 86 ? -4.564 5.453 1.275 1.00 91.25 86 LEU A N 1
ATOM 636 C CA . LEU A 1 86 ? -5.803 5.026 0.619 1.00 91.25 86 LEU A CA 1
ATOM 637 C C . LEU A 1 86 ? -6.520 3.936 1.425 1.00 91.25 86 LEU A C 1
ATOM 639 O O . LEU A 1 86 ? -7.714 4.035 1.681 1.00 91.25 86 LEU A O 1
ATOM 643 N N . VAL A 1 87 ? -5.790 2.899 1.834 1.00 89.19 87 VAL A N 1
ATOM 644 C CA . VAL A 1 87 ? -6.322 1.779 2.614 1.00 89.19 87 VAL A CA 1
ATOM 645 C C . VAL A 1 87 ? -6.827 2.263 3.971 1.00 89.19 87 VAL A C 1
ATOM 647 O O . VAL A 1 87 ? -7.948 1.938 4.351 1.00 89.19 87 VAL A O 1
ATOM 650 N N . VAL A 1 88 ? -6.043 3.066 4.692 1.00 89.25 88 VAL A N 1
ATOM 651 C CA . VAL A 1 88 ? -6.479 3.628 5.977 1.00 89.25 88 VAL A CA 1
ATOM 652 C C . VAL A 1 88 ? -7.726 4.486 5.774 1.00 89.25 88 VAL A C 1
ATOM 654 O O . VAL A 1 88 ? -8.702 4.281 6.481 1.00 89.25 88 VAL A O 1
ATOM 657 N N . GLY A 1 89 ? -7.750 5.365 4.771 1.00 89.31 89 GLY A N 1
ATOM 658 C CA . GLY A 1 89 ? -8.919 6.195 4.475 1.00 89.31 89 GLY A CA 1
ATOM 659 C C . GLY A 1 89 ? -10.173 5.396 4.102 1.00 89.31 89 GLY A C 1
ATOM 660 O O . GLY A 1 89 ? -11.271 5.786 4.472 1.00 89.31 89 GLY A O 1
ATOM 661 N N . LEU A 1 90 ? -10.032 4.264 3.406 1.00 87.94 90 LEU A N 1
ATOM 662 C CA . LEU A 1 90 ? -11.171 3.427 3.007 1.00 87.94 90 LEU A CA 1
ATOM 663 C C . LEU A 1 90 ? -11.728 2.569 4.147 1.00 87.94 90 LEU A C 1
ATOM 665 O O . LEU A 1 90 ? -12.927 2.297 4.174 1.00 87.94 90 LEU A O 1
ATOM 669 N N . PHE A 1 91 ? -10.871 2.090 5.050 1.00 87.12 91 PHE A N 1
ATOM 670 C CA . PHE A 1 91 ? -11.258 1.081 6.039 1.00 87.12 91 PHE A CA 1
ATOM 671 C C . PHE A 1 91 ? -11.329 1.607 7.479 1.00 87.12 91 PHE A C 1
ATOM 673 O O . PHE A 1 91 ? -11.997 0.973 8.296 1.00 87.12 91 PHE A O 1
ATOM 680 N N . ALA A 1 92 ? -10.689 2.734 7.814 1.00 86.88 92 ALA A N 1
ATOM 681 C CA . ALA A 1 92 ? -10.621 3.227 9.192 1.00 86.88 92 ALA A CA 1
ATOM 682 C C . ALA A 1 92 ? -12.003 3.546 9.769 1.00 86.88 92 ALA A C 1
ATOM 684 O O . ALA A 1 92 ? -12.342 3.003 10.817 1.00 86.88 92 ALA A O 1
ATOM 685 N N . ASP A 1 93 ? -12.824 4.336 9.075 1.00 86.25 93 ASP A N 1
ATOM 686 C CA . ASP A 1 93 ? -14.139 4.750 9.590 1.00 86.25 93 ASP A CA 1
ATOM 687 C C . ASP A 1 93 ? -15.062 3.549 9.836 1.00 86.25 93 ASP A C 1
ATOM 689 O O . ASP A 1 93 ? -15.731 3.458 10.864 1.00 86.25 93 ASP A O 1
ATOM 693 N N . GLY A 1 94 ? -15.046 2.570 8.925 1.00 83.88 94 GLY A N 1
ATOM 694 C CA . GLY A 1 94 ? -15.827 1.341 9.067 1.00 83.88 94 GLY A CA 1
ATOM 695 C C . GLY A 1 94 ? -15.373 0.471 10.242 1.00 83.88 94 GLY A C 1
ATOM 696 O O . GLY A 1 94 ? -16.211 -0.111 10.932 1.00 83.88 94 GLY A O 1
ATOM 697 N N . ILE A 1 95 ? -14.060 0.394 10.492 1.00 82.50 95 ILE A N 1
ATOM 698 C CA . ILE A 1 95 ? -13.507 -0.303 11.662 1.00 82.50 95 ILE A CA 1
ATOM 699 C C . ILE A 1 95 ? -13.893 0.435 12.949 1.00 82.50 95 ILE A C 1
ATOM 701 O O . ILE A 1 95 ? -14.318 -0.204 13.910 1.00 82.50 95 ILE A O 1
ATOM 705 N N . VAL A 1 96 ? -13.772 1.765 12.976 1.00 82.81 96 VAL A N 1
ATOM 706 C CA . VAL A 1 96 ? -14.107 2.585 14.149 1.00 82.81 96 VAL A CA 1
ATOM 707 C C . VAL A 1 96 ? -15.585 2.439 14.501 1.00 82.81 96 VAL A C 1
ATOM 709 O O . VAL A 1 96 ? -15.888 2.082 15.635 1.00 82.81 96 VAL A O 1
ATOM 712 N N . ALA A 1 97 ? -16.492 2.581 13.532 1.00 83.56 97 ALA A N 1
ATOM 713 C CA . ALA A 1 97 ? -17.930 2.427 13.760 1.00 83.56 97 ALA A CA 1
ATOM 714 C C . ALA A 1 97 ? -18.302 1.028 14.294 1.00 83.56 97 ALA A C 1
ATOM 716 O O . ALA A 1 97 ? -19.175 0.885 15.150 1.00 83.56 97 ALA A O 1
ATOM 717 N N . ASP A 1 98 ? -17.617 -0.020 13.829 1.00 83.44 98 ASP A N 1
ATOM 718 C CA . ASP A 1 98 ? -17.799 -1.388 14.326 1.00 83.44 98 ASP A CA 1
ATOM 719 C C . ASP A 1 98 ? -17.299 -1.578 15.767 1.00 83.44 98 ASP A C 1
ATOM 721 O O . ASP A 1 98 ? -17.919 -2.275 16.574 1.00 83.44 98 ASP A O 1
ATOM 725 N N . ILE A 1 99 ? -16.161 -0.976 16.111 1.00 80.00 99 ILE A N 1
ATOM 726 C CA . ILE A 1 99 ? -15.612 -1.017 17.471 1.00 80.00 99 ILE A CA 1
ATOM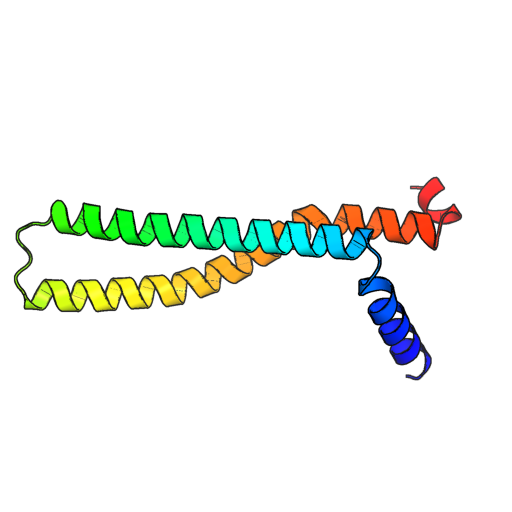 727 C C . ILE A 1 99 ? -16.508 -0.214 18.421 1.00 80.00 99 ILE A C 1
ATOM 729 O O . ILE A 1 99 ? -16.877 -0.717 19.482 1.00 80.00 99 ILE A O 1
ATOM 733 N N . GLU A 1 100 ? -16.909 0.997 18.036 1.00 83.94 100 GLU A N 1
ATOM 734 C CA . GLU A 1 100 ? -17.797 1.853 18.827 1.00 83.94 100 GLU A CA 1
ATOM 735 C C . GLU A 1 100 ? -19.168 1.210 19.037 1.00 83.94 100 GLU A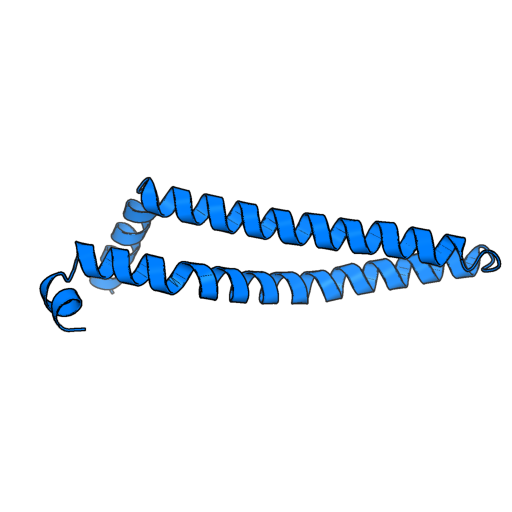 C 1
ATOM 737 O O . GLU A 1 100 ? -19.684 1.223 20.155 1.00 83.94 100 GLU A O 1
ATOM 742 N N . GLY A 1 101 ? -19.727 0.557 18.015 1.00 82.31 101 GLY A N 1
ATOM 743 C CA . GLY A 1 101 ? -20.975 -0.194 18.144 1.00 82.31 101 GLY A CA 1
ATOM 744 C C . GLY A 1 101 ? -20.887 -1.360 19.136 1.00 82.31 101 GLY A C 1
ATOM 745 O O . GLY A 1 101 ? -21.853 -1.627 19.853 1.00 82.31 101 GLY A O 1
ATOM 746 N N . ARG A 1 102 ? -19.733 -2.038 19.218 1.00 76.75 102 ARG A N 1
ATOM 747 C CA . ARG A 1 102 ? -19.518 -3.177 20.131 1.00 76.75 102 ARG A CA 1
ATOM 748 C C . ARG A 1 102 ? -19.215 -2.756 21.566 1.00 76.75 102 ARG A C 1
ATOM 750 O O . ARG A 1 102 ? -19.744 -3.361 22.495 1.00 76.75 102 ARG A O 1
ATOM 757 N N . TYR A 1 103 ? -18.373 -1.743 21.753 1.00 78.38 103 TYR A N 1
ATOM 758 C CA . TYR A 1 103 ? -17.838 -1.381 23.070 1.00 78.38 103 TYR A CA 1
ATOM 759 C C . TYR A 1 103 ? -18.472 -0.119 23.677 1.00 78.38 103 TYR A C 1
ATOM 761 O O . TYR A 1 103 ? -18.498 0.014 24.900 1.00 78.38 103 TYR A O 1
ATOM 769 N N . TYR A 1 104 ? -19.040 0.776 22.860 1.00 79.62 104 TYR A N 1
ATOM 770 C CA . TYR A 1 104 ? -19.633 2.052 23.289 1.00 79.62 104 TYR A CA 1
ATOM 771 C C . TYR A 1 104 ? -21.026 2.319 22.675 1.00 79.62 104 TYR A C 1
ATOM 773 O O . TYR A 1 104 ? -21.288 3.404 22.146 1.00 79.62 104 TYR A O 1
ATOM 781 N N . PRO A 1 105 ? -21.991 1.388 22.811 1.00 73.44 105 PRO A N 1
ATOM 782 C CA . PRO A 1 105 ? -23.286 1.459 22.124 1.00 73.44 105 PRO A CA 1
ATOM 783 C C . PRO A 1 105 ? -24.189 2.623 22.569 1.00 73.44 105 PRO A C 1
ATOM 785 O O . PRO A 1 105 ? -25.210 2.891 21.933 1.00 73.44 105 PRO A O 1
ATOM 788 N N . ALA A 1 106 ? -23.877 3.279 23.691 1.00 72.56 106 ALA A N 1
ATOM 789 C CA . ALA A 1 106 ? -24.584 4.473 24.156 1.00 72.56 106 ALA A CA 1
ATOM 790 C C . ALA A 1 106 ? -24.053 5.761 23.500 1.00 72.56 106 ALA A C 1
ATOM 792 O O . ALA A 1 106 ? -24.843 6.655 23.221 1.00 72.56 106 ALA A O 1
ATOM 793 N N . ALA A 1 107 ? -22.749 5.835 23.209 1.00 68.56 107 ALA A N 1
ATOM 794 C CA . ALA A 1 107 ? -22.143 6.963 22.500 1.00 68.56 107 ALA A CA 1
ATOM 795 C C . ALA A 1 107 ? -22.418 6.882 20.989 1.00 68.56 107 ALA A C 1
ATOM 797 O O . ALA A 1 107 ? -22.784 7.882 20.384 1.00 68.56 107 ALA A O 1
ATOM 798 N N . ALA A 1 108 ? -22.375 5.675 20.411 1.00 62.31 108 ALA A N 1
ATOM 799 C CA . ALA A 1 108 ? -22.671 5.437 18.995 1.00 62.31 108 ALA A CA 1
ATOM 800 C C . ALA A 1 108 ? -24.129 5.747 18.592 1.00 62.31 108 ALA A C 1
ATOM 802 O O . ALA A 1 108 ? -24.414 5.941 17.419 1.00 62.31 108 ALA A O 1
ATOM 803 N N . ARG A 1 109 ? -25.068 5.781 19.551 1.00 64.62 109 ARG A N 1
ATOM 804 C CA . ARG A 1 109 ? -26.473 6.173 19.316 1.00 64.62 109 ARG A CA 1
ATOM 805 C C . ARG A 1 109 ? -26.711 7.686 19.370 1.00 64.62 109 ARG A C 1
ATOM 807 O O . ARG A 1 109 ? -27.813 8.117 19.048 1.00 64.62 109 ARG A O 1
ATOM 814 N N . ALA A 1 110 ? -25.734 8.457 19.843 1.00 62.53 110 ALA A N 1
ATOM 815 C CA . ALA A 1 110 ? -25.842 9.902 20.034 1.00 62.53 110 ALA A CA 1
ATOM 816 C C . ALA A 1 110 ? -25.105 10.724 18.957 1.00 62.53 110 ALA A C 1
ATOM 818 O O . ALA A 1 110 ? -25.241 11.947 18.961 1.00 62.53 110 ALA A O 1
ATOM 819 N N . ALA A 1 111 ? -24.335 10.069 18.081 1.00 56.41 111 ALA A N 1
ATOM 820 C CA . ALA A 1 111 ? -23.664 10.649 16.914 1.00 56.41 111 ALA A CA 1
ATOM 821 C C . ALA A 1 111 ? -24.523 10.480 15.652 1.00 56.41 111 ALA A C 1
ATOM 823 O O . ALA A 1 111 ? -24.475 11.391 14.796 1.00 56.41 111 ALA A O 1
#

Sequence (111 aa):
MARAVHALLLALKDLFDPRVLRILAQSLALTLLIFALAGAAIVFGARWALHRWQGLGEGSADMAGVVIALALIAGSWLLLRAVAILVVGLFADGIVADIEGRYYPAAARAA

Foldseek 3Di:
DVVVVVVVVVVVVCCPPPVNVVLVVVLVVVLVVLVVVVVVCLVVVLVVVCVVCVPQPPVRVVVSVVVSVVCCVVVVVVSVVVSVVVSCVVCVVVVVLVVCVVPPVPVSVVD

Secondary structure (DSSP, 8-state):
-HHHHHHHHHHHHHTTSHHHHHHHHHHHHHHHHHHHHHHHHHHHHHHHHHHH-TT--HHHHHHHHHHHHHHHHHHHHHHHHHHHHHHHHHHHHHHHHHHHHHH-TTTTTT-